Protein AF-A0A5P9BH05-F1 (afdb_monomer_lite)

Foldseek 3Di:
DDAAPPPRDDDDDPDPPDPHDHDPVCVVVVVVVVVVLVVLLVVVLVPDDPVVNVVLVPDDPVVNSVVSVVVVVVVVD

pLDDT: mean 87.21, std 9.55, range [54.16, 96.44]

Radius of gyration: 15.73 Å; 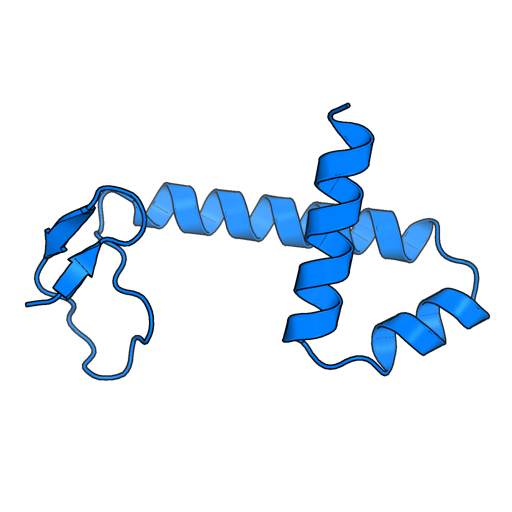chains: 1; bounding box: 38×15×42 Å

Sequence (77 aa):
MKTCICCQKKVVVSSESEYLAVCDKCQPWVESHNELINSQRKKLLQNLNPAAKSTFEAMSALEQDFVVLRSMDKEAA

Secondary structure (DSSP, 8-state):
-EE-TTT--EE--S-TT-SS---TTTHHHHHHHHHHHHHHHHHHHHHS-HHHHHHHHTS-HHHHHHHHHHHHHHH--

Structure (mmCIF, N/CA/C/O backbone):
data_AF-A0A5P9BH05-F1
#
_entry.id   AF-A0A5P9BH05-F1
#
loop_
_atom_site.gro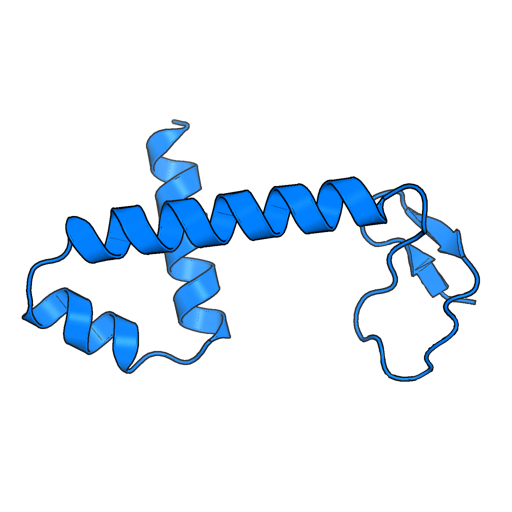up_PDB
_atom_site.id
_atom_site.type_symbol
_atom_site.label_atom_id
_atom_site.label_alt_id
_atom_site.label_comp_id
_atom_site.label_asym_id
_atom_site.label_entity_id
_atom_site.label_seq_id
_atom_site.pdbx_PDB_ins_code
_atom_site.Cartn_x
_atom_site.Cartn_y
_atom_site.Cartn_z
_atom_site.occupancy
_atom_site.B_iso_or_equiv
_atom_site.auth_seq_id
_atom_site.auth_comp_id
_atom_site.auth_asym_id
_atom_site.auth_atom_id
_atom_site.pdbx_PDB_model_num
ATOM 1 N N . MET A 1 1 ? 19.187 -4.561 -17.658 1.00 76.31 1 MET A N 1
ATOM 2 C CA . MET A 1 1 ? 17.868 -4.451 -18.324 1.00 76.31 1 MET A CA 1
ATOM 3 C C . MET A 1 1 ? 16.874 -5.261 -17.506 1.00 76.31 1 MET A C 1
ATOM 5 O O . MET A 1 1 ? 17.135 -6.436 -17.282 1.00 76.31 1 MET A O 1
ATOM 9 N N . LYS A 1 2 ? 15.814 -4.633 -16.991 1.00 85.44 2 LYS A N 1
ATOM 10 C CA . LYS A 1 2 ? 14.805 -5.271 -16.127 1.00 85.44 2 LYS A CA 1
ATOM 11 C C . LYS A 1 2 ? 13.448 -5.290 -16.841 1.00 85.44 2 LYS A C 1
ATOM 13 O O . LYS A 1 2 ? 13.273 -4.630 -17.865 1.00 85.44 2 LYS A O 1
ATOM 18 N N . THR A 1 3 ? 12.498 -6.057 -16.324 1.00 88.69 3 THR A N 1
ATOM 19 C CA . THR A 1 3 ? 11.122 -6.096 -16.837 1.00 88.69 3 THR A CA 1
ATOM 20 C C . THR A 1 3 ? 10.246 -5.203 -15.975 1.00 88.69 3 THR A C 1
ATOM 22 O O . THR A 1 3 ? 10.243 -5.357 -14.758 1.00 88.69 3 THR A O 1
ATOM 25 N N . CYS A 1 4 ? 9.505 -4.280 -16.591 1.00 89.38 4 CYS A N 1
ATOM 26 C CA . CYS A 1 4 ? 8.556 -3.442 -15.871 1.00 89.38 4 CYS A CA 1
ATOM 27 C C . CYS A 1 4 ? 7.464 -4.307 -15.230 1.00 89.38 4 CYS A C 1
ATOM 29 O O . CYS A 1 4 ? 6.783 -5.046 -15.942 1.00 89.38 4 CYS A O 1
ATOM 31 N N . ILE A 1 5 ? 7.258 -4.183 -13.919 1.00 88.94 5 ILE A N 1
ATOM 32 C CA . ILE A 1 5 ? 6.281 -4.995 -13.180 1.00 88.94 5 ILE A CA 1
ATOM 33 C C . ILE A 1 5 ? 4.833 -4.727 -13.624 1.00 88.94 5 ILE A C 1
ATOM 35 O O . ILE A 1 5 ? 4.007 -5.632 -13.616 1.00 88.94 5 ILE A O 1
ATOM 39 N N . CYS A 1 6 ? 4.537 -3.508 -14.084 1.00 89.75 6 CYS A N 1
ATOM 40 C CA . CYS A 1 6 ? 3.183 -3.092 -14.456 1.00 89.75 6 CYS A CA 1
ATOM 41 C C . CYS A 1 6 ? 2.786 -3.518 -15.877 1.00 89.75 6 CYS A C 1
ATOM 43 O O . CYS A 1 6 ? 1.656 -3.929 -16.109 1.00 89.75 6 CYS A O 1
ATOM 45 N N . CYS A 1 7 ? 3.695 -3.384 -16.852 1.00 91.62 7 CYS A N 1
ATOM 46 C CA . CYS A 1 7 ? 3.378 -3.590 -18.276 1.00 91.62 7 CYS A CA 1
ATOM 47 C C . CYS A 1 7 ? 4.217 -4.671 -18.965 1.00 91.62 7 CYS A C 1
ATOM 49 O O . CYS A 1 7 ? 4.105 -4.848 -20.177 1.00 91.62 7 CYS A O 1
ATOM 51 N N . GLN A 1 8 ? 5.094 -5.349 -18.220 1.00 91.06 8 GLN A N 1
ATOM 52 C CA . GLN A 1 8 ? 5.951 -6.447 -18.682 1.00 91.06 8 GLN A CA 1
ATOM 53 C C . GLN A 1 8 ? 6.915 -6.101 -19.833 1.00 91.06 8 GLN A C 1
ATOM 55 O O . GLN A 1 8 ? 7.557 -6.978 -20.411 1.00 91.06 8 GLN A O 1
ATOM 60 N N . LYS A 1 9 ? 7.082 -4.814 -20.160 1.00 90.06 9 LYS A N 1
ATOM 61 C CA . LYS A 1 9 ? 8.056 -4.362 -21.163 1.00 90.06 9 LYS A CA 1
ATOM 62 C C . LYS A 1 9 ? 9.467 -4.333 -20.583 1.00 90.06 9 LYS A C 1
ATOM 64 O O . LYS A 1 9 ? 9.665 -3.975 -19.422 1.00 90.06 9 LYS A O 1
ATOM 69 N N . LYS A 1 10 ? 10.456 -4.672 -21.414 1.00 90.12 10 LYS A N 1
ATOM 70 C CA . LYS A 1 10 ? 11.879 -4.536 -21.073 1.00 90.12 10 LYS A CA 1
ATOM 71 C C . LYS A 1 10 ? 12.243 -3.060 -20.963 1.00 90.12 10 LYS A C 1
ATOM 73 O O . LYS A 1 10 ? 11.949 -2.293 -21.878 1.00 90.12 10 LYS A O 1
ATOM 78 N N . VAL A 1 11 ? 12.897 -2.689 -19.869 1.00 87.12 11 VAL A N 1
ATOM 79 C CA . VAL A 1 11 ? 13.303 -1.314 -19.578 1.00 87.12 11 VAL A CA 1
ATOM 80 C C . VAL A 1 11 ? 14.700 -1.231 -18.979 1.00 87.12 11 VAL A C 1
ATOM 82 O O . VAL A 1 11 ? 15.227 -2.182 -18.387 1.00 87.12 11 VAL A O 1
ATOM 85 N N . VAL A 1 12 ? 15.313 -0.068 -19.168 1.00 80.94 12 VAL A N 1
ATOM 86 C CA . VAL A 1 12 ? 16.559 0.322 -18.514 1.00 80.94 12 VAL A CA 1
ATOM 87 C C . VAL A 1 12 ? 16.159 1.196 -17.335 1.00 80.94 12 VAL A C 1
ATOM 89 O O . VAL A 1 12 ? 15.667 2.297 -17.536 1.00 80.94 12 VAL A O 1
ATOM 92 N N . VAL A 1 13 ? 16.308 0.672 -16.121 1.00 71.88 13 VAL A N 1
ATOM 93 C CA . VAL A 1 13 ? 16.162 1.470 -14.899 1.00 71.88 13 VAL A CA 1
ATOM 94 C C . VAL A 1 13 ? 17.521 2.050 -14.530 1.00 71.88 13 VAL A C 1
ATOM 96 O O . VAL A 1 13 ? 18.543 1.385 -14.714 1.00 71.88 13 VAL A O 1
ATOM 99 N N . SER A 1 14 ? 17.527 3.295 -14.064 1.00 65.38 14 SER A N 1
ATOM 100 C CA . SER A 1 14 ? 18.740 4.048 -13.730 1.00 65.38 14 SER A CA 1
ATOM 101 C C . SER A 1 14 ? 19.387 3.597 -12.419 1.00 65.38 14 SER A C 1
ATOM 103 O O . SER A 1 14 ? 20.582 3.817 -12.235 1.00 65.38 14 SER A O 1
ATOM 105 N N . SER A 1 15 ? 18.631 2.951 -11.524 1.00 62.81 15 SER A N 1
ATOM 106 C CA . SER A 1 15 ? 19.119 2.483 -10.228 1.00 62.81 15 SER A CA 1
ATOM 107 C C . SER A 1 15 ? 19.301 0.957 -10.201 1.00 62.81 15 SER A C 1
ATOM 109 O O . SER A 1 15 ? 18.433 0.171 -10.601 1.00 62.81 15 SER A O 1
ATOM 111 N N . GLU A 1 16 ? 20.460 0.504 -9.716 1.00 57.50 16 GLU A N 1
ATOM 112 C CA . GLU A 1 16 ? 20.720 -0.926 -9.506 1.00 57.50 16 GLU A CA 1
ATOM 113 C C . GLU A 1 16 ? 19.858 -1.498 -8.363 1.00 57.50 16 GLU A C 1
ATOM 115 O O . GLU A 1 16 ? 19.487 -2.674 -8.405 1.00 57.50 16 GLU A O 1
ATOM 120 N N . SER A 1 17 ? 19.461 -0.652 -7.403 1.00 54.16 17 SER A N 1
ATOM 121 C CA . SER A 1 17 ? 18.818 -1.024 -6.135 1.00 54.16 17 SER A CA 1
ATOM 122 C C . SER A 1 17 ? 17.297 -1.200 -6.177 1.00 54.16 17 SER A C 1
ATOM 124 O O . SER A 1 17 ? 16.725 -1.694 -5.205 1.00 54.16 17 SER A O 1
ATOM 126 N N . GLU A 1 18 ? 16.612 -0.840 -7.265 1.00 61.56 18 GLU A N 1
ATOM 127 C CA . GLU A 1 18 ? 15.161 -1.032 -7.341 1.00 61.56 18 GLU A CA 1
ATOM 128 C C . GLU A 1 18 ? 14.798 -2.518 -7.455 1.00 61.56 18 GLU A C 1
ATOM 130 O O . GLU A 1 18 ? 15.037 -3.168 -8.482 1.00 61.56 18 GLU A O 1
ATOM 135 N N . TYR A 1 19 ? 14.207 -3.053 -6.382 1.00 65.75 19 TYR A N 1
ATOM 136 C CA . TYR A 1 19 ? 13.672 -4.416 -6.315 1.00 65.75 19 TYR A CA 1
ATOM 137 C C . TYR A 1 19 ? 12.564 -4.645 -7.358 1.00 65.75 19 TYR A C 1
ATOM 139 O O . TYR A 1 19 ? 12.473 -5.722 -7.945 1.00 65.75 19 TYR A O 1
ATOM 147 N N . LEU A 1 20 ? 11.772 -3.608 -7.653 1.00 75.81 20 LEU A N 1
ATOM 148 C CA . LEU A 1 20 ? 10.746 -3.608 -8.694 1.00 75.81 20 LEU A CA 1
ATOM 149 C C . LEU A 1 20 ? 11.093 -2.565 -9.749 1.00 75.81 20 LEU A C 1
ATOM 151 O O . LEU A 1 20 ? 11.192 -1.385 -9.442 1.00 75.81 20 LEU A O 1
ATOM 155 N N . ALA A 1 21 ? 11.241 -2.995 -11.000 1.00 86.62 21 ALA A N 1
ATOM 156 C CA . ALA A 1 21 ? 11.426 -2.066 -12.103 1.00 86.62 21 ALA A CA 1
ATOM 157 C C . ALA A 1 21 ? 10.074 -1.508 -12.559 1.00 86.62 21 ALA A C 1
ATOM 159 O O . ALA A 1 21 ? 9.162 -2.266 -12.906 1.00 86.62 21 ALA A O 1
ATOM 160 N N . VAL A 1 22 ? 9.964 -0.185 -12.629 1.00 87.50 22 VAL A N 1
ATOM 161 C CA . VAL A 1 22 ? 8.812 0.531 -13.191 1.00 87.50 22 VAL A CA 1
ATOM 162 C C . VAL A 1 22 ? 9.316 1.392 -14.347 1.00 87.50 22 VAL A C 1
ATOM 164 O O . VAL A 1 22 ? 10.413 1.932 -14.293 1.00 87.50 22 VAL A O 1
ATOM 167 N N . CYS A 1 23 ? 8.571 1.449 -15.452 1.00 88.19 23 CYS A N 1
ATOM 168 C CA . CYS A 1 23 ? 8.938 2.296 -16.586 1.00 88.19 23 CYS A CA 1
ATOM 169 C C . CYS A 1 23 ? 8.306 3.681 -16.460 1.00 88.19 23 CYS A C 1
ATOM 171 O O . CYS A 1 23 ? 7.222 3.793 -15.893 1.00 88.19 23 CYS A O 1
ATOM 173 N N . ASP A 1 24 ? 8.890 4.698 -17.096 1.00 87.06 24 ASP A N 1
ATOM 174 C CA . ASP A 1 24 ? 8.377 6.080 -17.067 1.00 87.06 24 ASP A CA 1
ATOM 175 C C . ASP A 1 24 ? 6.896 6.188 -17.460 1.00 87.06 24 ASP A C 1
ATOM 177 O O . ASP A 1 24 ? 6.160 7.021 -16.946 1.00 87.06 24 ASP A O 1
ATOM 181 N N . LYS A 1 25 ? 6.421 5.306 -18.350 1.00 89.19 25 LYS A N 1
ATOM 182 C CA . LYS A 1 25 ? 5.007 5.265 -18.757 1.00 89.19 25 LYS A CA 1
ATOM 183 C C . LYS A 1 25 ? 4.077 4.724 -17.671 1.00 89.19 25 LYS A C 1
ATOM 185 O O . LYS A 1 25 ? 2.900 5.065 -17.661 1.00 89.19 25 LYS A O 1
ATOM 190 N N . CYS A 1 26 ? 4.575 3.845 -16.808 1.00 90.38 26 CYS A N 1
ATOM 191 C CA . CYS A 1 26 ? 3.822 3.245 -15.708 1.00 90.38 26 CYS A CA 1
ATOM 192 C C . CYS A 1 26 ? 4.053 3.967 -14.376 1.00 90.38 26 CYS A C 1
ATOM 194 O O . CYS A 1 26 ? 3.280 3.746 -13.449 1.00 90.38 26 CYS A O 1
ATOM 196 N N . GLN A 1 27 ? 5.059 4.839 -14.288 1.00 88.75 27 GLN A N 1
ATOM 197 C CA . GLN A 1 27 ? 5.380 5.609 -13.090 1.00 88.75 27 GLN A CA 1
ATOM 198 C C . GLN A 1 27 ? 4.180 6.425 -12.565 1.00 88.75 27 GLN A C 1
ATOM 200 O O . GLN A 1 27 ? 3.846 6.256 -11.392 1.00 88.75 27 GLN A O 1
ATOM 205 N N . PRO A 1 28 ? 3.421 7.170 -13.403 1.00 91.31 28 PRO A N 1
ATOM 206 C CA . PRO A 1 28 ? 2.243 7.900 -12.923 1.00 91.31 28 PRO A CA 1
ATOM 207 C C . PRO A 1 28 ? 1.144 6.985 -12.370 1.00 91.31 28 PRO A C 1
ATOM 209 O O . PRO A 1 28 ? 0.436 7.340 -11.431 1.00 91.31 28 PRO A O 1
ATOM 212 N N . TRP A 1 29 ? 0.992 5.784 -12.942 1.00 90.62 29 TRP A N 1
ATOM 213 C CA . TRP A 1 29 ? 0.034 4.800 -12.440 1.00 90.62 29 TRP A CA 1
ATOM 214 C C . TRP A 1 29 ? 0.456 4.266 -11.068 1.00 90.62 29 TRP A C 1
ATOM 216 O O . TRP A 1 29 ? -0.388 4.166 -10.183 1.00 90.62 29 TRP A O 1
ATOM 226 N N . VAL A 1 30 ? 1.746 3.968 -10.868 1.00 88.75 30 VAL A N 1
ATOM 227 C CA . VAL A 1 30 ? 2.274 3.525 -9.565 1.00 88.75 30 VAL A CA 1
ATOM 228 C C . VAL A 1 30 ? 2.085 4.607 -8.505 1.00 88.75 30 VAL A C 1
ATOM 230 O O . VAL A 1 30 ? 1.644 4.307 -7.399 1.00 88.75 30 VAL A O 1
ATOM 233 N N . GLU A 1 31 ? 2.371 5.862 -8.842 1.00 89.31 31 GLU A N 1
ATOM 234 C CA . GLU A 1 31 ? 2.168 7.003 -7.944 1.00 89.31 31 GLU A CA 1
ATOM 235 C C . GLU A 1 31 ? 0.696 7.142 -7.547 1.00 89.31 31 GLU A C 1
ATOM 237 O O . GLU A 1 31 ? 0.380 7.136 -6.357 1.00 89.31 31 GLU A O 1
ATOM 242 N N . SER A 1 32 ? -0.217 7.134 -8.523 1.00 90.94 32 SER A N 1
ATOM 243 C CA . SER A 1 32 ? -1.661 7.182 -8.263 1.00 90.94 32 SER A CA 1
ATOM 244 C C . SER A 1 32 ? -2.154 5.982 -7.441 1.00 90.94 32 SER A C 1
ATOM 246 O O . SER A 1 32 ? -2.982 6.131 -6.539 1.00 90.94 32 SER A O 1
ATOM 248 N N . HIS A 1 33 ? -1.621 4.784 -7.695 1.00 88.69 33 HIS A N 1
ATOM 249 C CA . HIS A 1 33 ? -1.955 3.585 -6.930 1.00 88.69 33 HIS A CA 1
ATOM 250 C C . HIS A 1 33 ? -1.489 3.691 -5.469 1.00 88.69 33 HIS A C 1
ATOM 252 O O . HIS A 1 33 ? -2.248 3.377 -4.551 1.00 88.69 33 HIS A O 1
ATOM 258 N N . ASN A 1 34 ? -0.281 4.208 -5.234 1.00 88.56 34 ASN A N 1
ATOM 259 C CA . ASN A 1 34 ? 0.243 4.449 -3.890 1.00 88.56 34 ASN A CA 1
ATOM 260 C C . ASN A 1 34 ? -0.565 5.517 -3.138 1.00 88.56 34 ASN A C 1
ATOM 262 O O . ASN A 1 34 ? -0.824 5.371 -1.941 1.00 88.56 34 ASN A O 1
ATOM 266 N N . GLU A 1 35 ? -1.001 6.579 -3.818 1.00 92.88 35 GLU A N 1
ATOM 267 C CA . GLU A 1 35 ? -1.903 7.581 -3.238 1.00 92.88 35 GLU A CA 1
ATOM 268 C C . GLU A 1 35 ? -3.235 6.963 -2.802 1.00 92.88 35 GLU A C 1
ATOM 270 O O . GLU A 1 35 ? -3.704 7.227 -1.687 1.00 92.88 35 GLU A O 1
ATOM 275 N N . LEU A 1 36 ? -3.817 6.092 -3.634 1.00 90.81 36 LEU A N 1
ATOM 276 C CA . LEU A 1 36 ? -5.043 5.368 -3.307 1.00 90.81 36 LEU A CA 1
ATOM 277 C C . LEU A 1 36 ? -4.860 4.479 -2.071 1.00 90.81 36 LEU A C 1
ATOM 279 O O . LEU A 1 36 ? -5.656 4.584 -1.137 1.00 90.81 36 LEU A O 1
ATOM 283 N N . ILE A 1 37 ? -3.805 3.659 -2.026 1.00 91.19 37 ILE A N 1
ATOM 284 C CA . ILE A 1 37 ? -3.497 2.799 -0.869 1.00 91.19 37 ILE A CA 1
ATOM 285 C C . ILE A 1 37 ? -3.357 3.645 0.400 1.00 91.19 37 ILE A C 1
ATOM 287 O O . ILE A 1 37 ? -3.950 3.331 1.431 1.00 91.19 37 ILE A O 1
ATOM 291 N N . ASN A 1 38 ? -2.626 4.760 0.336 1.00 91.75 38 ASN A N 1
ATOM 292 C CA . ASN A 1 38 ? -2.442 5.644 1.486 1.00 91.75 38 ASN A CA 1
ATOM 293 C C . ASN A 1 38 ? -3.757 6.293 1.947 1.00 91.75 38 ASN A C 1
ATOM 295 O O . ASN A 1 38 ? -3.986 6.438 3.151 1.00 91.75 38 ASN A O 1
ATOM 299 N N . SER A 1 39 ? -4.632 6.674 1.014 1.00 93.06 39 SER A N 1
ATOM 300 C CA . SER A 1 39 ? -5.974 7.177 1.325 1.00 93.06 39 SER A CA 1
ATOM 301 C C . SER A 1 39 ? -6.816 6.117 2.041 1.00 93.06 39 SER A C 1
ATOM 303 O O . SER A 1 39 ? -7.432 6.400 3.071 1.00 93.06 39 SER A O 1
ATOM 305 N N . GLN A 1 40 ? -6.771 4.874 1.561 1.00 92.00 40 GLN A N 1
ATOM 306 C CA . GLN A 1 40 ? -7.500 3.761 2.166 1.00 92.00 40 GLN A CA 1
ATOM 307 C C . GLN A 1 40 ? -6.947 3.380 3.537 1.00 92.00 40 GLN A C 1
ATOM 309 O O . GLN A 1 40 ? -7.718 3.201 4.479 1.00 92.00 40 GLN A O 1
ATOM 314 N N . ARG A 1 41 ? -5.621 3.398 3.715 1.00 93.56 41 ARG A N 1
ATOM 315 C CA . ARG A 1 41 ? -4.991 3.228 5.033 1.00 93.56 41 ARG A CA 1
ATOM 316 C C . ARG A 1 41 ? -5.510 4.258 6.037 1.00 93.56 41 ARG A C 1
ATOM 318 O O . ARG A 1 41 ? -5.841 3.901 7.165 1.00 93.56 41 ARG A O 1
ATOM 325 N N . LYS A 1 42 ? -5.626 5.531 5.641 1.00 93.50 42 LYS A N 1
ATOM 326 C CA . LYS A 1 42 ? -6.165 6.588 6.518 1.00 93.50 42 LYS A CA 1
ATOM 327 C C . LYS A 1 42 ? -7.619 6.321 6.910 1.00 93.50 42 LYS A C 1
ATOM 329 O O . LYS A 1 42 ? -7.941 6.445 8.089 1.00 93.50 42 LYS A O 1
ATOM 334 N N . LYS A 1 43 ? -8.475 5.935 5.960 1.00 91.75 43 LYS A N 1
ATOM 335 C CA . LYS A 1 43 ? -9.882 5.593 6.237 1.00 91.75 43 LYS A CA 1
ATOM 336 C C . LYS A 1 43 ? -10.006 4.390 7.168 1.00 91.75 43 LYS A C 1
ATOM 338 O O . LYS A 1 43 ? -10.759 4.449 8.135 1.00 91.75 43 LYS A O 1
ATOM 343 N N . LEU A 1 44 ? -9.225 3.335 6.920 1.00 91.38 44 LEU A N 1
ATOM 344 C CA . LEU A 1 44 ? -9.160 2.163 7.789 1.00 91.38 44 LEU A CA 1
ATOM 345 C C . LEU A 1 44 ? -8.838 2.590 9.226 1.00 91.38 44 LEU A C 1
ATOM 347 O O . LEU A 1 44 ? -9.612 2.314 10.137 1.00 91.38 44 LEU A O 1
ATOM 351 N N . LEU A 1 45 ? -7.752 3.342 9.419 1.00 91.88 45 LEU A N 1
ATOM 352 C CA . LEU A 1 45 ? -7.305 3.811 10.735 1.00 91.88 45 LEU A CA 1
ATOM 353 C C . LEU A 1 45 ? -8.322 4.703 11.462 1.00 91.88 45 LEU A C 1
ATOM 355 O O . LEU A 1 45 ? -8.329 4.717 12.691 1.00 91.88 45 LEU A O 1
ATOM 359 N N . GLN A 1 46 ? -9.155 5.452 10.735 1.00 92.31 46 GLN A N 1
ATOM 360 C CA . GLN A 1 46 ? -10.232 6.262 11.319 1.00 92.31 46 GLN A CA 1
ATOM 361 C C . GLN A 1 46 ? -11.390 5.409 11.851 1.00 92.31 46 GLN A C 1
ATOM 363 O O . GLN A 1 46 ? -12.043 5.807 12.812 1.00 92.31 46 GLN A O 1
ATOM 368 N N . ASN A 1 47 ? -11.624 4.242 11.248 1.00 89.50 47 ASN A N 1
ATOM 369 C CA . ASN A 1 47 ? -12.723 3.344 11.601 1.00 89.50 47 ASN A CA 1
ATOM 370 C C . ASN A 1 47 ? -12.324 2.263 12.619 1.00 89.50 47 ASN A C 1
ATOM 372 O O . ASN A 1 47 ? -13.192 1.591 13.178 1.00 89.50 47 ASN A O 1
ATOM 376 N N . LEU A 1 48 ? -11.024 2.070 12.866 1.00 92.19 48 LEU A N 1
ATOM 377 C CA . LEU A 1 48 ? -10.543 1.132 13.876 1.00 92.19 48 LEU A CA 1
ATOM 378 C C . LEU A 1 48 ? -10.766 1.678 15.289 1.00 92.19 48 LEU A C 1
ATOM 380 O O . LEU A 1 48 ? -10.504 2.841 15.589 1.00 92.19 48 LEU A O 1
ATOM 384 N N . ASN A 1 49 ? -11.179 0.793 16.197 1.00 94.94 49 ASN A N 1
ATOM 385 C CA . ASN A 1 49 ? -11.145 1.097 17.624 1.00 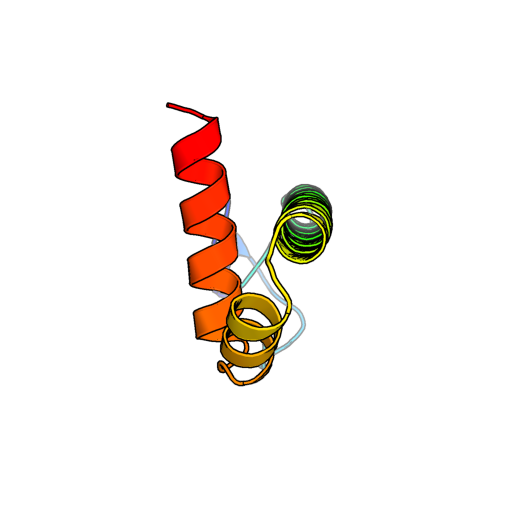94.94 49 ASN A CA 1
ATOM 386 C C . ASN A 1 49 ? -9.682 1.206 18.126 1.00 94.94 49 ASN A C 1
ATOM 388 O O . ASN A 1 49 ? -8.763 0.722 17.456 1.00 94.94 49 ASN A O 1
ATOM 392 N N . PRO A 1 50 ? -9.437 1.799 19.312 1.00 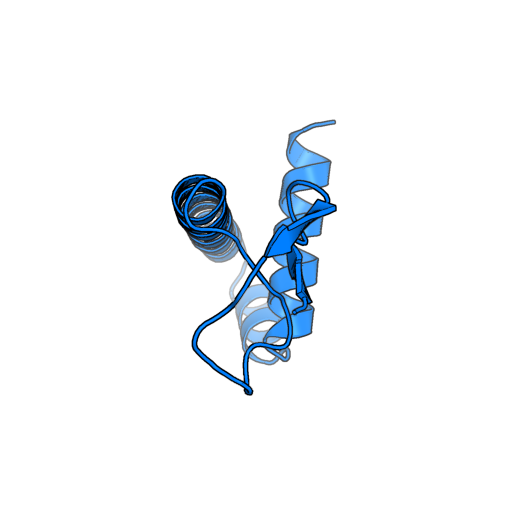95.44 50 PRO A N 1
ATOM 393 C CA . PRO A 1 50 ? -8.076 2.041 19.797 1.00 95.44 50 PRO A CA 1
ATOM 394 C C . PRO A 1 50 ? -7.205 0.783 19.922 1.00 95.44 50 PRO A C 1
ATOM 396 O O . PRO A 1 50 ? -6.022 0.825 19.590 1.00 95.44 50 PRO A O 1
ATOM 399 N N . ALA A 1 51 ? -7.781 -0.344 20.353 1.00 95.19 51 ALA A N 1
ATOM 400 C CA . ALA A 1 51 ? -7.045 -1.599 20.491 1.00 95.19 51 ALA A CA 1
ATOM 401 C C . ALA A 1 51 ? -6.611 -2.145 19.122 1.00 95.19 51 ALA A C 1
ATOM 403 O O . ALA A 1 51 ? -5.442 -2.464 18.926 1.00 95.19 51 ALA A O 1
ATOM 404 N N . ALA A 1 52 ? -7.527 -2.172 18.151 1.00 93.19 52 ALA A N 1
ATOM 405 C CA . ALA A 1 52 ? -7.240 -2.621 16.793 1.00 93.19 52 ALA A CA 1
ATOM 406 C C . ALA A 1 52 ? -6.235 -1.704 16.081 1.00 93.19 52 ALA A C 1
ATOM 408 O O . ALA A 1 52 ? -5.362 -2.189 15.363 1.00 93.19 52 ALA A O 1
ATOM 409 N N . LYS A 1 53 ? -6.316 -0.388 16.316 1.00 95.19 53 LYS A N 1
ATOM 410 C CA . LYS A 1 53 ? -5.342 0.577 15.801 1.00 95.19 53 LYS A CA 1
ATOM 411 C C . LYS A 1 53 ? -3.943 0.325 16.367 1.00 95.19 53 LYS A C 1
ATOM 413 O O . LYS A 1 53 ? -2.991 0.268 15.599 1.00 95.19 53 LYS A O 1
ATOM 418 N N . SER A 1 54 ? -3.828 0.091 17.675 1.00 95.31 54 SER A N 1
ATOM 419 C CA . SER A 1 54 ? -2.549 -0.254 18.306 1.00 95.31 54 SER A CA 1
ATOM 420 C C . SER A 1 54 ? -1.971 -1.563 17.760 1.00 95.31 54 SER A C 1
ATOM 422 O O . SER A 1 54 ? -0.773 -1.633 17.497 1.00 95.31 54 SER A O 1
ATOM 424 N N . THR A 1 55 ? -2.808 -2.583 17.530 1.00 95.38 55 THR A N 1
ATOM 425 C CA . THR A 1 55 ? -2.363 -3.828 16.888 1.00 95.38 55 THR A CA 1
ATOM 426 C C . THR A 1 55 ? -1.863 -3.579 15.468 1.00 95.38 55 THR A C 1
ATOM 428 O O . THR A 1 55 ? -0.811 -4.094 15.113 1.00 95.38 55 THR A O 1
ATOM 431 N N . PHE A 1 56 ? -2.574 -2.775 14.674 1.00 94.62 56 PHE A N 1
ATOM 432 C CA . PHE A 1 56 ? -2.160 -2.420 13.315 1.00 94.62 56 PHE A CA 1
ATOM 433 C C . PHE A 1 56 ? -0.823 -1.664 13.294 1.00 94.62 56 PHE A C 1
ATOM 435 O O . PHE A 1 56 ? 0.060 -2.002 12.515 1.00 94.62 56 PHE A O 1
ATOM 442 N N . GLU A 1 57 ? -0.644 -0.672 14.167 1.00 93.81 57 GLU A N 1
ATOM 443 C CA . GLU A 1 57 ? 0.587 0.129 14.246 1.00 93.81 57 GLU A CA 1
ATOM 444 C C . GLU A 1 57 ? 1.804 -0.686 14.718 1.00 93.81 57 GLU A C 1
ATOM 446 O O . GLU A 1 57 ? 2.935 -0.335 14.388 1.00 93.81 57 GLU A O 1
ATOM 451 N N . ALA A 1 58 ? 1.584 -1.786 15.446 1.00 96.44 58 ALA A N 1
ATOM 452 C CA . ALA A 1 58 ? 2.637 -2.710 15.866 1.00 96.44 58 ALA A CA 1
ATOM 453 C C . ALA A 1 58 ? 3.067 -3.709 14.771 1.00 96.44 58 ALA A C 1
ATOM 455 O O . ALA A 1 58 ? 4.078 -4.393 14.942 1.00 96.44 58 ALA A O 1
ATOM 456 N N . MET A 1 59 ? 2.319 -3.818 13.666 1.00 95.19 59 MET A N 1
ATOM 457 C CA . MET A 1 59 ? 2.663 -4.690 12.539 1.00 95.19 59 MET A CA 1
ATOM 458 C C . MET A 1 59 ? 3.832 -4.125 11.727 1.00 95.19 59 MET A C 1
ATOM 460 O O . MET A 1 59 ? 4.039 -2.909 11.662 1.00 95.19 59 MET A O 1
ATOM 464 N N . SER A 1 60 ? 4.556 -4.999 11.029 1.00 95.19 60 SER A N 1
ATOM 465 C CA . SER A 1 60 ? 5.534 -4.573 10.026 1.00 95.19 60 SER A CA 1
ATOM 466 C C . SER A 1 60 ? 4.864 -3.824 8.867 1.00 95.19 60 SER A C 1
ATOM 468 O O . SER A 1 60 ? 3.675 -3.993 8.597 1.00 95.19 60 SER A O 1
ATOM 470 N N . ALA A 1 61 ? 5.639 -3.023 8.128 1.00 88.12 61 ALA A N 1
ATOM 471 C CA . ALA A 1 61 ? 5.122 -2.281 6.973 1.00 88.12 61 ALA A CA 1
ATOM 472 C C . ALA A 1 61 ? 4.430 -3.198 5.943 1.00 88.12 61 ALA A C 1
ATOM 474 O O . ALA A 1 61 ? 3.353 -2.873 5.453 1.00 88.12 61 ALA A O 1
ATOM 475 N N . LEU A 1 62 ? 5.005 -4.378 5.683 1.00 88.75 62 LEU A N 1
ATOM 476 C CA . LEU A 1 62 ? 4.445 -5.352 4.743 1.00 88.75 62 LEU A CA 1
ATOM 477 C C . LEU A 1 62 ? 3.089 -5.900 5.211 1.00 88.75 62 LEU A C 1
ATOM 479 O O . LEU A 1 62 ? 2.164 -6.050 4.415 1.00 88.75 62 LEU A O 1
ATOM 483 N N . GLU A 1 63 ? 2.961 -6.199 6.503 1.00 92.56 63 GLU A N 1
ATOM 484 C CA . GLU A 1 63 ? 1.706 -6.679 7.090 1.00 92.56 63 GLU A CA 1
ATOM 485 C C . GLU A 1 63 ? 0.628 -5.591 7.071 1.00 92.56 63 GLU A C 1
ATOM 487 O O . GLU A 1 63 ? -0.520 -5.870 6.723 1.00 92.56 63 GLU A O 1
ATOM 492 N N . GLN A 1 64 ? 0.997 -4.342 7.370 1.00 93.12 64 GLN A N 1
ATOM 493 C CA . GLN A 1 64 ? 0.085 -3.203 7.264 1.00 93.12 64 GLN A CA 1
ATOM 494 C C . GLN A 1 64 ? -0.430 -3.036 5.830 1.00 93.12 64 GLN A C 1
ATOM 496 O O . GLN A 1 64 ? -1.636 -2.876 5.627 1.00 93.12 64 GLN A O 1
ATOM 501 N N . ASP A 1 65 ? 0.457 -3.115 4.836 1.00 90.19 65 ASP A N 1
ATOM 502 C CA . ASP A 1 65 ? 0.089 -3.022 3.420 1.00 90.19 65 ASP A CA 1
ATOM 503 C C . ASP A 1 65 ? -0.856 -4.150 3.007 1.00 90.19 65 ASP A C 1
ATOM 505 O O . ASP A 1 65 ? -1.873 -3.897 2.357 1.00 90.19 65 ASP A O 1
ATOM 509 N N . PHE A 1 66 ? -0.588 -5.380 3.450 1.00 92.38 66 PHE A N 1
ATOM 510 C CA . PHE A 1 66 ? -1.478 -6.513 3.209 1.00 92.38 66 PHE A CA 1
ATOM 511 C C . PHE A 1 66 ? -2.880 -6.278 3.785 1.00 92.38 66 PHE A C 1
ATOM 513 O O . PHE A 1 66 ? -3.875 -6.491 3.091 1.00 92.38 66 PHE A O 1
ATOM 520 N N . VAL A 1 67 ? -2.987 -5.806 5.030 1.00 93.06 67 VAL A N 1
ATOM 521 C CA . VAL A 1 67 ? -4.285 -5.523 5.666 1.00 93.06 67 VAL A CA 1
ATOM 522 C C . VAL A 1 67 ? -5.056 -4.447 4.901 1.00 93.06 67 VAL A C 1
ATOM 524 O O . VAL A 1 67 ? -6.254 -4.613 4.655 1.00 93.06 67 VAL A O 1
ATOM 527 N N . VAL A 1 68 ? -4.385 -3.368 4.487 1.00 93.94 68 VAL A N 1
ATOM 528 C CA . VAL A 1 68 ? -5.009 -2.291 3.703 1.00 93.94 68 VAL A CA 1
ATOM 529 C C . VAL A 1 68 ? -5.532 -2.833 2.375 1.00 93.94 68 VAL A C 1
ATOM 531 O O . VAL A 1 68 ? -6.709 -2.644 2.069 1.00 93.94 68 VAL A O 1
ATOM 534 N N . LEU A 1 69 ? -4.718 -3.579 1.627 1.00 91.81 69 LEU A N 1
ATOM 535 C CA . LEU A 1 69 ? -5.138 -4.168 0.353 1.00 91.81 69 LEU A CA 1
ATOM 536 C C . LEU A 1 69 ? -6.332 -5.119 0.527 1.00 91.81 69 LEU A C 1
ATOM 538 O O . LEU A 1 69 ? -7.307 -5.031 -0.215 1.00 91.81 69 LEU A O 1
ATOM 542 N N . ARG A 1 70 ? -6.327 -5.964 1.565 1.00 90.56 70 ARG A N 1
ATOM 543 C CA . ARG A 1 70 ? -7.456 -6.864 1.858 1.00 90.56 70 ARG A CA 1
ATOM 544 C C . ARG A 1 70 ? -8.729 -6.124 2.259 1.00 90.56 70 ARG A C 1
ATOM 546 O O . ARG A 1 70 ? -9.819 -6.610 1.961 1.00 90.56 70 ARG A O 1
ATOM 553 N N . SER A 1 71 ? -8.621 -4.970 2.921 1.00 89.62 71 SER A N 1
ATOM 554 C CA . SER A 1 71 ? -9.796 -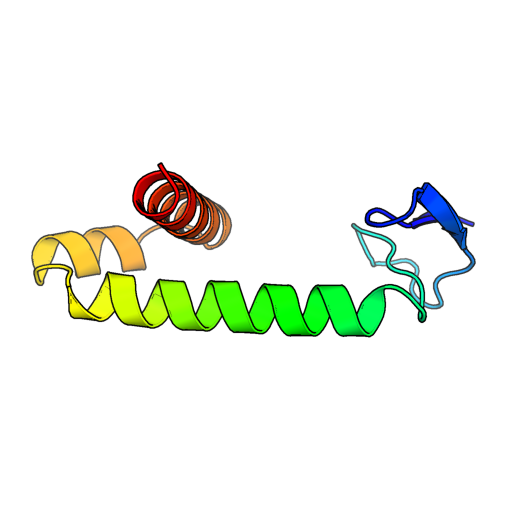4.130 3.187 1.00 89.62 71 SER A CA 1
ATOM 555 C C . SER A 1 71 ? -10.386 -3.542 1.905 1.00 89.62 71 SER A C 1
ATOM 557 O O . SER A 1 71 ? -11.604 -3.545 1.755 1.00 89.62 71 SER A O 1
ATOM 559 N N . MET A 1 72 ? -9.538 -3.144 0.951 1.00 89.81 72 MET A N 1
ATOM 560 C CA . MET A 1 72 ? -9.973 -2.630 -0.351 1.00 89.81 72 MET A CA 1
ATOM 561 C C . MET A 1 72 ? -10.696 -3.705 -1.174 1.00 89.81 72 MET A C 1
ATOM 563 O O . MET A 1 72 ? -11.756 -3.424 -1.727 1.00 89.81 72 MET A O 1
ATOM 567 N N . ASP A 1 73 ? -10.177 -4.940 -1.204 1.00 86.94 73 ASP A N 1
ATOM 568 C CA . ASP A 1 73 ? -10.831 -6.073 -1.882 1.00 86.94 73 ASP A CA 1
ATOM 569 C C . ASP A 1 73 ? -12.251 -6.317 -1.352 1.00 86.94 73 ASP A C 1
ATOM 571 O O . ASP A 1 73 ? -13.165 -6.622 -2.114 1.00 86.94 73 ASP A O 1
ATOM 575 N N . LYS A 1 74 ? -12.435 -6.200 -0.031 1.00 82.44 74 LYS A N 1
ATOM 576 C CA . LYS A 1 74 ? -13.726 -6.438 0.621 1.00 82.44 74 LYS A CA 1
ATOM 577 C C . LYS A 1 74 ? -14.749 -5.347 0.307 1.00 82.44 74 LYS A C 1
ATOM 579 O O . LYS A 1 74 ? -15.931 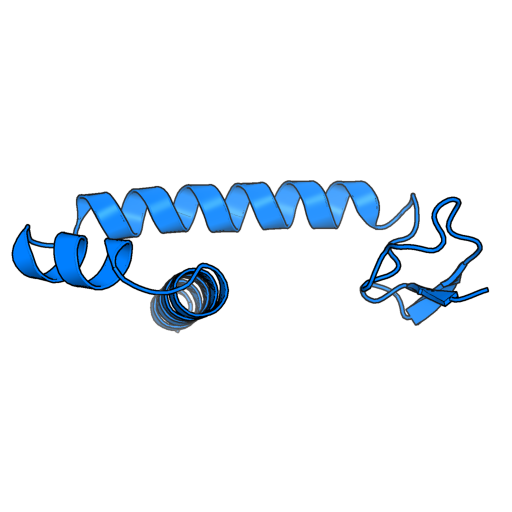-5.651 0.250 1.00 82.44 74 LYS A O 1
ATOM 584 N N . GLU A 1 75 ? -14.317 -4.099 0.140 1.00 77.88 75 GLU A N 1
ATOM 585 C CA . GLU A 1 75 ? -15.205 -2.992 -0.247 1.00 77.88 75 GLU A CA 1
ATOM 586 C C . GLU A 1 75 ? -15.630 -3.059 -1.722 1.00 77.88 75 GLU A C 1
ATOM 588 O O . GLU A 1 75 ? -16.647 -2.478 -2.091 1.00 77.88 75 GLU A O 1
ATOM 593 N N . ALA A 1 76 ? -14.856 -3.748 -2.565 1.00 73.94 76 ALA A N 1
ATOM 594 C CA . ALA A 1 76 ? -15.130 -3.888 -3.993 1.00 73.94 76 ALA A CA 1
ATOM 595 C C . ALA A 1 76 ? -16.065 -5.065 -4.349 1.00 73.94 76 ALA A C 1
ATOM 597 O O . ALA A 1 76 ? -16.489 -5.150 -5.504 1.00 73.94 76 ALA A O 1
ATOM 598 N N . ALA A 1 77 ? -16.350 -5.965 -3.399 1.00 62.47 77 ALA A N 1
ATOM 599 C CA . ALA A 1 77 ? -17.176 -7.168 -3.562 1.00 62.47 77 ALA A CA 1
ATOM 600 C C . ALA A 1 77 ? -18.598 -6.975 -3.017 1.00 62.47 77 ALA A C 1
ATOM 602 O O . ALA A 1 77 ? -19.537 -7.492 -3.665 1.00 62.47 77 ALA A O 1
#